Protein AF-A0A369W4U4-F1 (afdb_monomer_lite)

Sequence (166 aa):
MAMTLWDFALDVYRRPGVSQACLGLQDSAGVDVNVTLYILWRIAVRADQVGPADVEEADAAIAEWRARIVEPLRALRRGLKTGPSPAPNAETATLRGRIQAAEIDAEHIELDTLESLAPPASSGSLPQDEMKSEARKGLELVVRFYAGGALPDTVIGPIATLTEAL
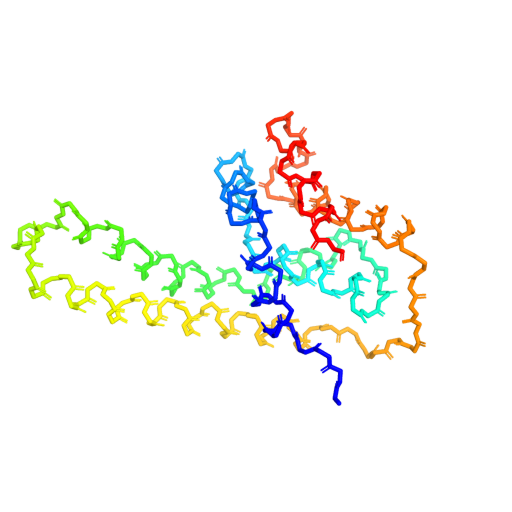
Structure (mmCIF, N/CA/C/O backbone):
data_AF-A0A369W4U4-F1
#
_entry.id   AF-A0A369W4U4-F1
#
loop_
_atom_site.group_PDB
_atom_site.id
_atom_site.type_symbol
_atom_site.label_atom_id
_atom_site.label_alt_id
_atom_site.label_comp_id
_atom_site.label_asym_id
_atom_site.label_entity_id
_atom_site.label_seq_id
_atom_site.pdbx_PDB_ins_code
_atom_site.Cartn_x
_atom_site.Cartn_y
_atom_site.Cartn_z
_atom_site.occupancy
_atom_site.B_iso_or_equiv
_atom_site.auth_seq_id
_atom_site.auth_comp_id
_atom_site.auth_asym_id
_atom_site.auth_atom_id
_atom_site.pdbx_PDB_model_num
ATOM 1 N N . MET A 1 1 ? -22.654 -10.036 -1.787 1.00 52.28 1 MET A N 1
ATOM 2 C CA . MET A 1 1 ? -21.302 -10.243 -1.229 1.00 52.28 1 MET A CA 1
ATOM 3 C C . MET A 1 1 ? -20.814 -8.901 -0.728 1.00 52.28 1 MET A C 1
ATOM 5 O O . MET A 1 1 ? -21.154 -7.904 -1.355 1.00 52.28 1 MET A O 1
ATOM 9 N N . ALA A 1 2 ? -20.127 -8.872 0.413 1.00 77.25 2 ALA A N 1
ATOM 10 C CA . ALA A 1 2 ? -19.458 -7.659 0.875 1.00 77.25 2 ALA A CA 1
ATOM 11 C C . ALA A 1 2 ? -18.351 -7.271 -0.124 1.00 77.25 2 ALA A C 1
ATOM 13 O O . ALA A 1 2 ? -17.835 -8.143 -0.820 1.00 77.25 2 ALA A O 1
ATOM 14 N N . MET A 1 3 ? -18.040 -5.980 -0.223 1.00 89.81 3 MET A N 1
ATOM 15 C CA . MET A 1 3 ? -16.991 -5.460 -1.104 1.00 89.81 3 MET A CA 1
ATOM 16 C C . MET A 1 3 ? -15.621 -5.958 -0.622 1.00 89.81 3 MET A C 1
ATOM 18 O O . MET A 1 3 ? -15.251 -5.689 0.524 1.00 89.81 3 MET A O 1
ATOM 22 N N . THR A 1 4 ? -14.896 -6.684 -1.477 1.00 95.06 4 THR A N 1
ATOM 23 C CA . THR A 1 4 ? -13.526 -7.144 -1.179 1.00 95.06 4 THR A CA 1
ATOM 24 C C . THR A 1 4 ? -12.573 -5.953 -1.079 1.00 95.06 4 THR A C 1
ATOM 26 O O . THR A 1 4 ? -12.884 -4.855 -1.560 1.00 95.06 4 THR A O 1
ATOM 29 N N . LEU A 1 5 ? -11.403 -6.149 -0.473 1.00 96.88 5 LEU A N 1
ATOM 30 C CA . LEU A 1 5 ? -10.362 -5.127 -0.445 1.00 96.88 5 LEU A CA 1
ATOM 31 C C . LEU A 1 5 ? -9.897 -4.785 -1.864 1.00 96.88 5 LEU A C 1
ATOM 33 O O . LEU A 1 5 ? -9.681 -3.614 -2.171 1.00 96.88 5 LEU A O 1
ATOM 37 N N . TRP A 1 6 ? -9.799 -5.779 -2.749 1.00 96.25 6 TRP A N 1
ATOM 38 C CA . TRP A 1 6 ? -9.449 -5.555 -4.150 1.00 96.25 6 TRP A CA 1
ATOM 39 C C . TRP A 1 6 ? -10.485 -4.692 -4.883 1.00 96.25 6 TRP A C 1
ATOM 41 O O . TRP A 1 6 ? -10.128 -3.705 -5.533 1.00 96.25 6 TRP A O 1
ATOM 51 N N . ASP A 1 7 ? -11.777 -5.006 -4.741 1.00 96.12 7 ASP A N 1
ATOM 52 C CA . ASP A 1 7 ? -12.852 -4.207 -5.340 1.00 96.12 7 ASP A CA 1
ATOM 53 C C . ASP A 1 7 ? -12.822 -2.765 -4.821 1.00 96.12 7 ASP A C 1
ATOM 55 O O . ASP A 1 7 ? -12.982 -1.814 -5.593 1.00 96.12 7 ASP A O 1
ATOM 59 N N . PHE A 1 8 ? -12.583 -2.597 -3.517 1.00 96.62 8 PHE A N 1
ATOM 60 C CA . PHE A 1 8 ? -12.434 -1.294 -2.877 1.00 96.62 8 PHE A CA 1
ATOM 61 C C . PHE A 1 8 ? -11.231 -0.520 -3.403 1.00 96.62 8 PHE A C 1
ATOM 63 O O . PHE A 1 8 ? -11.377 0.643 -3.781 1.00 96.62 8 PHE A O 1
ATOM 70 N N . ALA A 1 9 ? -10.066 -1.162 -3.492 1.00 96.06 9 ALA A N 1
ATOM 71 C CA . ALA A 1 9 ? -8.862 -0.567 -4.050 1.00 96.06 9 ALA A CA 1
ATOM 72 C C . ALA A 1 9 ? -9.120 -0.063 -5.476 1.00 96.06 9 ALA A C 1
ATOM 74 O O . ALA A 1 9 ? -8.826 1.092 -5.782 1.00 96.06 9 ALA A O 1
ATOM 75 N N . LEU A 1 10 ? -9.745 -0.879 -6.331 1.00 94.94 10 LEU A N 1
ATOM 76 C CA . LEU A 1 10 ? -10.084 -0.486 -7.700 1.00 94.94 10 LEU A CA 1
ATOM 77 C C . LEU A 1 10 ? -11.089 0.669 -7.772 1.00 94.94 10 LEU A C 1
ATOM 79 O O . LEU A 1 10 ? -10.974 1.509 -8.667 1.00 94.94 10 LEU A O 1
ATOM 83 N N . ASP A 1 11 ? -12.088 0.709 -6.891 1.00 95.94 11 ASP A N 1
ATOM 84 C CA . ASP A 1 11 ? -13.069 1.797 -6.852 1.00 95.94 11 ASP A CA 1
ATOM 85 C C . ASP A 1 11 ? -12.427 3.115 -6.407 1.00 95.94 11 ASP A C 1
ATOM 87 O O . ASP A 1 11 ? -12.497 4.120 -7.117 1.00 95.94 11 ASP A O 1
ATOM 91 N N . VAL A 1 12 ? -11.722 3.091 -5.275 1.00 94.75 12 VAL A N 1
ATOM 92 C CA . VAL A 1 12 ? -11.063 4.262 -4.687 1.00 94.75 12 VAL A CA 1
ATOM 93 C C . VAL A 1 12 ? -10.008 4.818 -5.635 1.00 94.75 12 VAL A C 1
ATOM 95 O O . VAL A 1 12 ? -9.989 6.019 -5.897 1.00 94.75 12 VAL A O 1
ATOM 98 N N . TYR A 1 13 ? -9.183 3.964 -6.245 1.00 91.75 13 TYR A N 1
ATOM 99 C CA . TYR A 1 13 ? -8.102 4.411 -7.129 1.00 91.75 13 TYR A CA 1
ATOM 100 C C . TYR A 1 13 ? -8.594 5.086 -8.421 1.00 91.75 13 TYR A C 1
ATOM 102 O O . TYR A 1 13 ? -7.855 5.856 -9.039 1.00 91.75 13 TYR A O 1
ATOM 110 N N . ARG A 1 14 ? -9.846 4.837 -8.834 1.00 94.12 14 ARG A N 1
ATOM 111 C CA . ARG A 1 14 ? -10.482 5.520 -9.975 1.00 94.12 14 ARG A CA 1
ATOM 112 C C . ARG A 1 14 ? -11.000 6.915 -9.627 1.00 94.12 14 ARG A C 1
ATOM 114 O O . ARG A 1 14 ? -11.311 7.678 -10.545 1.00 94.12 14 ARG A O 1
ATOM 121 N N . ARG A 1 15 ? -11.116 7.262 -8.342 1.00 96.00 15 ARG A N 1
ATOM 122 C CA . ARG A 1 15 ? -11.650 8.560 -7.916 1.00 96.00 15 ARG A CA 1
ATOM 123 C C . ARG A 1 15 ? -10.645 9.685 -8.228 1.00 96.00 15 ARG A C 1
ATOM 125 O O . ARG A 1 15 ? -9.429 9.480 -8.139 1.00 96.00 15 ARG A O 1
ATOM 132 N N . PRO A 1 16 ? -11.117 10.886 -8.615 1.00 95.94 16 PRO A N 1
ATOM 133 C CA . PRO A 1 16 ? -10.238 11.999 -8.969 1.00 95.94 16 PRO A CA 1
ATOM 134 C C . PRO A 1 16 ? -9.237 12.336 -7.857 1.00 95.94 16 PRO A C 1
ATOM 136 O O . PRO A 1 16 ? -9.606 12.459 -6.695 1.00 95.94 16 PRO A O 1
ATOM 139 N N . GLY A 1 17 ? -7.963 12.498 -8.218 1.00 95.94 17 GLY A N 1
ATOM 140 C CA . GLY A 1 17 ? -6.902 12.905 -7.289 1.00 95.94 17 GLY A CA 1
ATOM 141 C C . GLY A 1 17 ? -6.316 11.788 -6.417 1.00 95.94 17 GLY A C 1
ATOM 142 O O . GLY A 1 17 ? -5.194 11.949 -5.947 1.00 95.94 17 GLY A O 1
ATOM 143 N N . VAL A 1 18 ? -6.981 10.635 -6.268 1.00 96.38 18 VAL A N 1
ATOM 144 C CA . VAL A 1 18 ? -6.514 9.543 -5.390 1.00 96.38 18 VAL A CA 1
ATOM 145 C C . VAL A 1 18 ? -5.141 9.018 -5.795 1.00 96.38 18 VAL A C 1
ATOM 147 O O . VAL A 1 18 ? -4.241 8.970 -4.963 1.00 96.38 18 VAL A O 1
ATOM 150 N N . SER A 1 19 ? -4.933 8.699 -7.076 1.00 94.06 19 SER A N 1
ATOM 151 C CA . SER A 1 19 ? -3.629 8.205 -7.545 1.00 94.06 19 SER A CA 1
ATOM 152 C C . SER A 1 19 ? -2.492 9.195 -7.248 1.00 94.06 19 SER A C 1
ATOM 154 O O . SER A 1 19 ? -1.418 8.791 -6.804 1.00 94.06 19 SER A O 1
ATOM 156 N N . GLN A 1 20 ? -2.736 10.501 -7.419 1.00 95.88 20 GLN A N 1
ATOM 157 C CA . GLN A 1 20 ? -1.755 11.542 -7.094 1.00 95.88 20 GLN A CA 1
ATOM 158 C C . GLN A 1 20 ? -1.530 11.672 -5.585 1.00 95.88 20 GLN A C 1
ATOM 160 O O . GLN A 1 20 ? -0.395 11.863 -5.161 1.00 95.88 20 GLN A O 1
ATOM 165 N N . ALA A 1 21 ? -2.581 11.540 -4.776 1.00 97.25 21 ALA A N 1
ATOM 166 C CA . ALA A 1 21 ? -2.476 11.571 -3.324 1.00 97.25 21 ALA A CA 1
ATOM 167 C C . ALA A 1 21 ? -1.676 10.374 -2.785 1.00 97.25 21 ALA A C 1
ATOM 169 O O . ALA A 1 21 ? -0.758 10.574 -1.995 1.00 97.25 21 ALA A O 1
ATOM 170 N N . CYS A 1 22 ? -1.942 9.154 -3.264 1.00 96.25 22 CYS A N 1
ATOM 171 C CA . CYS A 1 22 ? -1.160 7.965 -2.910 1.00 96.25 22 CYS A CA 1
ATOM 172 C C . CYS A 1 22 ? 0.328 8.145 -3.244 1.00 96.25 22 CYS A C 1
ATOM 174 O O . CYS A 1 22 ? 1.178 7.889 -2.396 1.00 96.25 22 CYS A O 1
ATOM 176 N N . LEU A 1 23 ? 0.643 8.642 -4.448 1.00 93.62 23 LEU A N 1
ATOM 177 C CA . LEU A 1 23 ? 2.024 8.952 -4.833 1.00 93.62 23 LEU A CA 1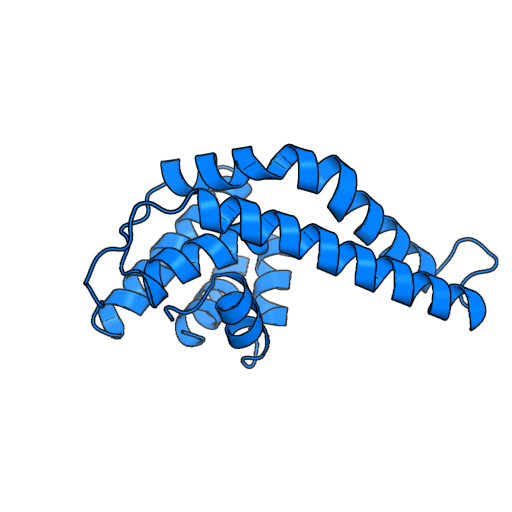
ATOM 178 C C . LEU A 1 23 ? 2.636 10.036 -3.939 1.00 93.62 23 LEU A C 1
ATOM 180 O O . LEU A 1 23 ? 3.763 9.886 -3.488 1.00 93.62 23 LEU A O 1
ATOM 184 N N . GLY A 1 24 ? 1.888 11.097 -3.628 1.00 94.88 24 GLY A N 1
ATOM 185 C CA . GLY A 1 24 ? 2.355 12.171 -2.753 1.00 94.88 24 GLY A CA 1
ATOM 186 C C . GLY A 1 24 ? 2.683 11.694 -1.337 1.00 94.88 24 GLY A C 1
ATOM 187 O O . GLY A 1 24 ? 3.688 12.126 -0.769 1.00 94.88 24 GLY A O 1
ATOM 188 N N . LEU A 1 25 ? 1.881 10.779 -0.780 1.00 96.38 25 LEU A N 1
ATOM 189 C CA . LEU A 1 25 ? 2.185 10.132 0.498 1.00 96.38 25 LEU A CA 1
ATOM 190 C C . LEU A 1 25 ? 3.414 9.226 0.397 1.00 96.38 25 LEU A C 1
ATOM 192 O O . LEU A 1 25 ? 4.270 9.267 1.280 1.00 96.38 25 LEU A O 1
ATOM 196 N N . GLN A 1 26 ? 3.519 8.436 -0.673 1.00 93.19 26 GLN A N 1
ATOM 197 C CA . GLN A 1 26 ? 4.659 7.548 -0.890 1.00 93.19 26 GLN A CA 1
ATOM 198 C C . GLN A 1 26 ? 5.964 8.348 -1.004 1.00 93.19 26 GLN A C 1
ATOM 200 O O . GLN A 1 26 ? 6.945 8.023 -0.344 1.00 93.19 26 GLN A O 1
ATOM 205 N N . ASP A 1 27 ? 5.966 9.431 -1.778 1.00 92.94 27 ASP A N 1
ATOM 206 C CA . ASP A 1 27 ? 7.149 10.264 -1.996 1.00 92.94 27 ASP A CA 1
ATOM 207 C C . ASP A 1 27 ? 7.527 11.078 -0.744 1.00 92.94 27 ASP A C 1
ATOM 209 O O . ASP A 1 27 ? 8.710 11.277 -0.470 1.00 92.94 27 ASP A O 1
ATOM 213 N N . SER A 1 28 ? 6.539 11.548 0.028 1.00 93.44 28 SER A N 1
ATOM 214 C CA . SER A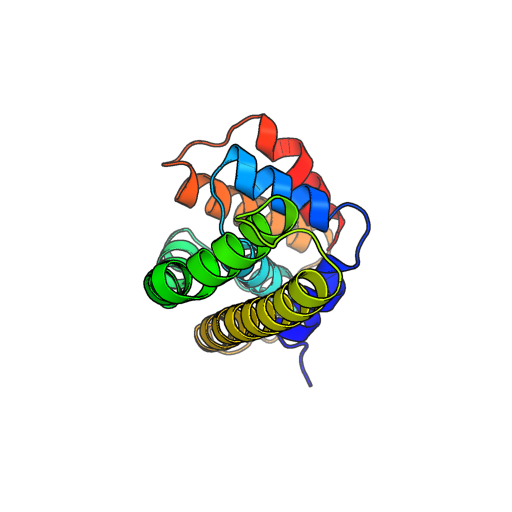 1 28 ? 6.783 12.400 1.204 1.00 93.44 28 SER A CA 1
ATOM 215 C C . SER A 1 28 ? 7.123 11.628 2.475 1.00 93.44 28 SER A C 1
ATOM 217 O O . SER A 1 28 ? 7.851 12.141 3.322 1.00 93.44 28 SER A O 1
ATOM 219 N N . ALA A 1 29 ? 6.540 10.443 2.650 1.00 94.88 29 ALA A N 1
ATOM 220 C CA . ALA A 1 29 ? 6.575 9.703 3.909 1.00 94.88 29 ALA A CA 1
ATOM 221 C C . ALA A 1 29 ? 6.940 8.222 3.741 1.00 94.88 29 ALA A C 1
ATOM 223 O O . ALA A 1 29 ? 6.981 7.503 4.732 1.00 94.88 29 ALA A O 1
ATOM 224 N N . GLY A 1 30 ? 7.203 7.755 2.517 1.00 93.12 30 GLY A N 1
ATOM 225 C CA . GLY A 1 30 ? 7.564 6.362 2.259 1.00 93.12 30 GLY A CA 1
ATOM 226 C C . GLY A 1 30 ? 6.420 5.374 2.471 1.00 93.12 30 GLY A C 1
ATOM 227 O O . GLY A 1 30 ? 6.693 4.189 2.635 1.00 93.12 30 GLY A O 1
ATOM 228 N N . VAL A 1 31 ? 5.161 5.838 2.499 1.00 96.06 31 VAL A N 1
ATOM 229 C CA . VAL A 1 31 ? 4.035 4.949 2.810 1.00 96.06 31 VAL A CA 1
ATOM 230 C C . VAL A 1 31 ? 3.863 3.856 1.768 1.00 96.06 31 VAL A C 1
ATOM 232 O O . VAL A 1 31 ? 4.054 4.063 0.565 1.00 96.06 31 VAL A O 1
ATOM 235 N N . ASP A 1 32 ? 3.398 2.713 2.246 1.00 96.75 32 ASP A N 1
ATOM 236 C CA . ASP A 1 32 ? 2.890 1.656 1.399 1.00 96.75 32 ASP A CA 1
ATOM 237 C C . ASP A 1 32 ? 1.430 1.903 1.013 1.00 96.75 32 ASP A C 1
ATOM 239 O O . ASP A 1 32 ? 0.564 2.146 1.862 1.00 96.75 32 ASP A O 1
ATOM 243 N N . VAL A 1 33 ? 1.147 1.847 -0.288 1.00 95.75 33 VAL A N 1
ATOM 244 C CA . VAL A 1 33 ? -0.197 2.117 -0.807 1.00 95.75 33 VAL A CA 1
ATOM 245 C C . VAL A 1 33 ? -1.168 0.981 -0.475 1.00 95.75 33 VAL A C 1
ATOM 247 O O . VAL A 1 33 ? -2.320 1.270 -0.164 1.00 95.75 33 VAL A O 1
ATOM 250 N N . ASN A 1 34 ? -0.731 -0.278 -0.468 1.00 97.50 34 ASN A N 1
ATOM 251 C CA . ASN A 1 34 ? -1.594 -1.419 -0.166 1.00 97.50 34 ASN A CA 1
ATOM 252 C C . ASN A 1 34 ? -1.966 -1.455 1.321 1.00 97.50 34 ASN A C 1
ATOM 254 O O . ASN A 1 34 ? -3.143 -1.624 1.641 1.00 97.50 34 ASN A O 1
ATOM 258 N N . VAL A 1 35 ? -1.023 -1.157 2.224 1.00 98.31 35 VAL A N 1
ATOM 259 C CA . VAL A 1 35 ? -1.333 -0.946 3.653 1.00 98.31 35 VAL A CA 1
ATOM 260 C C . VAL A 1 35 ? -2.286 0.235 3.832 1.00 98.31 35 VAL A C 1
ATOM 262 O O . VAL A 1 35 ? -3.275 0.129 4.554 1.00 98.31 35 VAL A O 1
ATOM 265 N N . THR A 1 36 ? -2.055 1.348 3.131 1.00 98.06 36 THR A N 1
ATOM 266 C CA . THR A 1 36 ? -2.948 2.519 3.184 1.00 98.06 36 THR A CA 1
ATOM 267 C C . THR A 1 36 ? -4.381 2.156 2.776 1.00 98.06 36 THR A C 1
ATOM 269 O O . THR A 1 36 ? -5.334 2.496 3.478 1.00 98.06 36 THR A O 1
ATOM 272 N N . LEU A 1 37 ? -4.545 1.443 1.658 1.00 97.88 37 LEU A N 1
ATOM 273 C CA . LEU A 1 37 ? -5.852 1.022 1.152 1.00 97.88 37 LEU A CA 1
ATOM 274 C C . LEU A 1 37 ? -6.532 0.011 2.078 1.00 97.88 37 LEU A C 1
ATOM 276 O O . LEU A 1 37 ? -7.736 0.121 2.297 1.00 97.88 37 LEU A O 1
ATOM 280 N N . TYR A 1 38 ? -5.777 -0.919 2.665 1.00 98.31 38 TYR A N 1
ATOM 281 C CA . TYR A 1 38 ? -6.288 -1.865 3.657 1.00 98.31 38 TYR A CA 1
ATOM 282 C C . TYR A 1 38 ? -6.882 -1.163 4.881 1.00 98.31 38 TYR A C 1
ATOM 284 O O . TYR A 1 38 ? -8.008 -1.463 5.285 1.00 98.31 38 TYR A O 1
ATOM 292 N N . ILE A 1 39 ? -6.169 -0.178 5.433 1.00 98.19 39 ILE A N 1
ATOM 293 C CA . ILE A 1 39 ? -6.641 0.593 6.588 1.00 98.19 39 ILE A CA 1
ATOM 294 C C . ILE A 1 39 ? -7.910 1.380 6.243 1.00 98.19 39 ILE A C 1
ATOM 296 O O . ILE A 1 39 ? -8.880 1.352 7.002 1.00 98.19 39 ILE A O 1
ATOM 300 N N . LEU A 1 40 ? -7.948 2.021 5.071 1.00 97.62 40 LEU A N 1
ATOM 301 C CA . LEU A 1 40 ? -9.146 2.725 4.612 1.00 97.62 40 LEU A CA 1
ATOM 302 C C . LEU A 1 40 ? -10.335 1.783 4.403 1.00 97.62 40 LEU A C 1
ATOM 304 O O . LEU A 1 40 ? -11.451 2.125 4.786 1.00 97.62 40 LEU A O 1
ATOM 308 N N . TRP A 1 41 ? -10.112 0.599 3.835 1.00 97.19 41 TRP A N 1
ATOM 309 C CA . TRP A 1 41 ? -11.160 -0.399 3.626 1.00 97.19 41 TRP A CA 1
ATOM 310 C C . TRP A 1 41 ? -11.737 -0.907 4.947 1.00 97.19 41 TRP A C 1
ATOM 312 O O . TRP A 1 41 ? -12.959 -0.971 5.097 1.00 97.19 41 TRP A O 1
ATOM 322 N N . ARG A 1 42 ? -10.886 -1.208 5.936 1.00 96.56 42 ARG A N 1
ATOM 323 C CA . ARG A 1 42 ? -11.336 -1.620 7.274 1.00 96.56 42 ARG A CA 1
ATOM 324 C C . ARG A 1 42 ? -12.262 -0.586 7.907 1.00 96.56 42 ARG A C 1
ATOM 326 O O . ARG A 1 42 ? -13.315 -0.940 8.432 1.00 96.56 42 ARG A O 1
ATOM 333 N N . ILE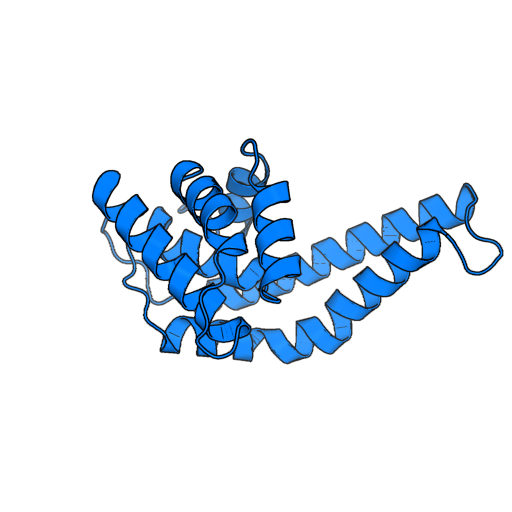 A 1 43 ? -11.925 0.691 7.783 1.00 96.06 43 ILE A N 1
ATOM 334 C CA . ILE A 1 43 ? -12.736 1.778 8.339 1.00 96.06 43 ILE A CA 1
ATOM 335 C C . ILE A 1 43 ? -14.021 1.978 7.520 1.00 96.06 43 ILE A C 1
ATOM 337 O O . ILE A 1 43 ? -15.122 1.934 8.066 1.00 96.06 43 ILE A O 1
ATOM 341 N N . ALA A 1 44 ? -13.899 2.172 6.206 1.00 95.06 44 ALA A N 1
ATOM 342 C CA . ALA A 1 44 ? -15.008 2.597 5.352 1.00 95.06 44 ALA A CA 1
ATOM 343 C C . ALA A 1 44 ? -16.007 1.476 5.035 1.00 95.06 44 ALA A C 1
ATOM 345 O O . ALA A 1 44 ? -17.206 1.732 4.936 1.00 95.06 44 ALA A O 1
ATOM 346 N N . VAL A 1 45 ? -15.529 0.239 4.869 1.00 93.75 45 VAL A N 1
ATOM 347 C CA . VAL A 1 45 ? -16.364 -0.904 4.467 1.00 93.75 45 VAL A CA 1
ATOM 348 C C . VAL A 1 45 ? -16.779 -1.755 5.662 1.00 93.75 45 VAL A C 1
ATOM 350 O O . VAL A 1 45 ? -17.875 -2.315 5.648 1.00 93.75 45 VAL A O 1
ATOM 353 N N . ARG A 1 46 ? -15.937 -1.860 6.700 1.00 93.06 46 ARG A N 1
ATOM 354 C CA . ARG A 1 46 ? -16.183 -2.763 7.841 1.00 93.06 46 ARG A CA 1
ATOM 355 C C . ARG A 1 46 ? -16.521 -2.063 9.152 1.00 93.06 46 ARG A C 1
ATOM 357 O O . ARG A 1 46 ? -16.871 -2.753 10.108 1.00 93.06 46 ARG A O 1
ATOM 364 N N . ALA A 1 47 ? -16.428 -0.730 9.196 1.00 94.12 47 ALA A N 1
ATOM 365 C CA . ALA A 1 47 ? -16.593 0.059 10.416 1.00 94.12 47 ALA A CA 1
ATOM 366 C C . ALA A 1 47 ? -15.648 -0.380 11.555 1.00 94.12 47 ALA A C 1
ATOM 368 O O . ALA A 1 47 ? -15.979 -0.238 12.734 1.00 94.12 47 ALA A O 1
ATOM 369 N N . ASP A 1 48 ? -14.477 -0.924 11.209 1.00 93.94 48 ASP A N 1
ATOM 370 C CA . ASP A 1 48 ? -13.492 -1.360 12.192 1.00 93.94 48 ASP A CA 1
ATOM 371 C C . ASP A 1 48 ? -12.837 -0.149 12.867 1.00 93.94 48 ASP A C 1
ATOM 373 O O . ASP A 1 48 ? -12.539 0.866 12.235 1.00 93.94 48 ASP A O 1
ATOM 377 N N . GLN A 1 49 ? -12.543 -0.293 14.157 1.00 92.88 49 GLN A N 1
ATOM 378 C CA . GLN A 1 49 ? -11.630 0.603 14.858 1.00 92.88 49 GLN A CA 1
ATOM 379 C C . GLN A 1 49 ? -10.197 0.159 14.562 1.00 92.88 49 GLN A C 1
ATOM 381 O O . GLN A 1 49 ? -9.866 -1.012 14.748 1.00 92.88 49 GLN A O 1
ATOM 386 N N . VAL A 1 50 ? -9.364 1.090 14.104 1.00 95.75 50 VAL A N 1
ATOM 387 C CA . VAL A 1 50 ? -7.974 0.828 13.716 1.00 95.75 50 VAL A CA 1
ATOM 388 C C . VAL A 1 50 ? -7.035 1.604 14.632 1.00 95.75 50 VAL A C 1
ATOM 390 O O . VAL A 1 50 ? -7.183 2.814 14.810 1.00 95.75 50 VAL A O 1
ATOM 393 N N . GLY A 1 51 ? -6.048 0.914 15.197 1.00 97.38 51 GLY A N 1
ATOM 394 C CA . GLY A 1 51 ? -4.979 1.487 16.005 1.00 97.38 51 GLY A CA 1
ATOM 395 C C . GLY A 1 51 ? -3.583 1.288 15.399 1.00 97.38 51 GLY A C 1
ATOM 396 O O . GLY A 1 51 ? -3.430 0.685 14.339 1.00 97.38 51 GLY A O 1
ATOM 397 N N . PRO A 1 52 ? -2.525 1.778 16.078 1.00 98.00 52 PRO A N 1
ATOM 398 C CA . PRO A 1 52 ? -1.144 1.646 15.604 1.00 98.00 52 PRO A CA 1
ATOM 399 C C . PRO A 1 52 ? -0.699 0.195 15.363 1.00 98.00 52 PRO A C 1
ATOM 401 O O . PRO A 1 52 ? 0.017 -0.067 14.402 1.00 98.00 52 PRO A O 1
ATOM 404 N N . ALA A 1 53 ? -1.146 -0.740 16.209 1.00 97.69 53 ALA A N 1
ATOM 405 C CA . ALA A 1 53 ? -0.786 -2.155 16.103 1.00 97.69 53 ALA A CA 1
ATOM 406 C C . ALA A 1 53 ? -1.332 -2.807 14.822 1.00 97.69 53 ALA A C 1
ATOM 408 O O . ALA A 1 53 ? -0.659 -3.650 14.243 1.00 97.69 53 ALA A O 1
ATOM 409 N N . ASP A 1 54 ? -2.505 -2.378 14.344 1.00 98.06 54 ASP A N 1
ATOM 410 C CA . ASP A 1 54 ? -3.079 -2.875 13.090 1.00 98.06 54 ASP A CA 1
ATOM 411 C C . ASP A 1 54 ? -2.230 -2.473 11.871 1.00 98.06 54 ASP A C 1
ATOM 413 O O . ASP A 1 54 ? -2.136 -3.224 10.903 1.00 98.06 54 ASP A O 1
ATOM 417 N N . VAL A 1 55 ? -1.604 -1.288 11.909 1.00 98.44 55 VAL A N 1
ATOM 418 C CA . VAL A 1 55 ? -0.696 -0.820 10.846 1.00 98.44 55 VAL A CA 1
ATOM 419 C C . VAL A 1 55 ? 0.613 -1.609 10.874 1.00 98.44 55 VAL A C 1
ATOM 421 O O . VAL A 1 55 ? 1.099 -2.018 9.823 1.00 98.44 55 VAL A O 1
ATOM 424 N N . GLU A 1 56 ? 1.166 -1.841 12.066 1.00 98.38 56 GLU A N 1
ATOM 425 C CA . GLU A 1 56 ? 2.388 -2.632 12.248 1.00 98.38 56 GLU A CA 1
ATOM 426 C C . GLU A 1 56 ? 2.194 -4.084 11.789 1.00 98.38 56 GLU A C 1
ATOM 428 O O . GLU A 1 56 ? 3.031 -4.613 11.060 1.00 98.38 56 GLU A O 1
ATOM 433 N N . GLU A 1 57 ? 1.072 -4.710 12.154 1.00 98.50 57 GLU A N 1
ATOM 434 C CA . GLU A 1 57 ? 0.719 -6.063 11.713 1.00 98.50 57 GLU A CA 1
ATOM 435 C C . GLU A 1 57 ? 0.556 -6.138 10.188 1.00 98.50 57 GLU A C 1
ATOM 437 O O . GLU A 1 57 ? 1.105 -7.040 9.551 1.00 98.50 57 GLU A O 1
ATOM 442 N N . ALA A 1 58 ? -0.148 -5.168 9.596 1.00 98.56 58 ALA A N 1
ATOM 443 C CA . ALA A 1 58 ? -0.337 -5.087 8.152 1.00 98.56 58 ALA A CA 1
ATOM 444 C C . ALA A 1 58 ? 0.996 -4.962 7.402 1.00 98.56 58 ALA A C 1
ATOM 446 O O . ALA A 1 58 ? 1.235 -5.702 6.448 1.00 98.56 58 ALA A O 1
ATOM 447 N N . ASP A 1 59 ? 1.878 -4.055 7.834 1.00 98.56 59 ASP A N 1
ATOM 448 C CA . ASP A 1 59 ? 3.194 -3.899 7.213 1.00 98.56 59 ASP A CA 1
ATOM 449 C C . ASP A 1 59 ? 4.037 -5.167 7.370 1.00 98.56 59 ASP A C 1
ATOM 451 O O . ASP A 1 59 ? 4.569 -5.671 6.381 1.00 98.56 59 ASP A O 1
ATOM 455 N N . ALA A 1 60 ? 4.105 -5.732 8.579 1.00 98.50 60 ALA A N 1
ATOM 456 C CA . ALA A 1 60 ? 4.891 -6.930 8.856 1.00 98.50 60 ALA A CA 1
ATOM 457 C C . ALA A 1 60 ? 4.467 -8.129 7.994 1.00 98.50 60 ALA A C 1
ATOM 459 O O . ALA A 1 60 ? 5.321 -8.916 7.577 1.00 98.50 60 ALA A O 1
ATOM 460 N N . ALA A 1 61 ? 3.172 -8.257 7.693 1.00 98.62 61 ALA A N 1
ATOM 461 C CA . ALA A 1 61 ? 2.643 -9.350 6.886 1.00 98.62 61 ALA A CA 1
ATOM 462 C C . ALA A 1 61 ? 3.110 -9.321 5.423 1.00 98.62 61 ALA A C 1
ATOM 464 O O . ALA A 1 61 ? 3.243 -10.381 4.810 1.00 98.62 61 ALA A O 1
ATOM 465 N N . ILE A 1 62 ? 3.372 -8.134 4.863 1.00 98.44 62 ILE A N 1
ATOM 466 C CA . ILE A 1 62 ? 3.722 -7.988 3.442 1.00 98.44 62 ILE A CA 1
ATOM 467 C C . ILE A 1 62 ? 5.128 -7.434 3.196 1.00 98.44 62 ILE A C 1
ATOM 469 O O . ILE A 1 62 ? 5.609 -7.504 2.068 1.00 98.44 62 ILE A O 1
ATOM 473 N N . ALA A 1 63 ? 5.827 -6.925 4.214 1.00 98.06 63 ALA A N 1
ATOM 474 C CA . ALA A 1 63 ? 7.098 -6.214 4.049 1.00 98.06 63 ALA A CA 1
ATOM 475 C C . ALA A 1 63 ? 8.159 -7.024 3.285 1.00 98.06 63 ALA A C 1
ATOM 477 O O . ALA A 1 63 ? 8.849 -6.481 2.418 1.00 98.06 63 ALA A O 1
ATOM 478 N N . GLU A 1 64 ? 8.286 -8.325 3.566 1.00 98.19 64 GLU A N 1
ATOM 479 C CA . GLU A 1 64 ? 9.241 -9.178 2.850 1.00 98.19 64 GLU A CA 1
ATOM 480 C C . GLU A 1 64 ? 8.833 -9.400 1.386 1.00 98.19 64 GLU A C 1
ATOM 482 O O . GLU A 1 64 ? 9.685 -9.338 0.493 1.00 98.19 64 GLU A O 1
ATOM 487 N N . TRP A 1 65 ? 7.543 -9.623 1.123 1.00 98.38 65 TRP A N 1
ATOM 488 C CA . TRP A 1 65 ? 7.022 -9.783 -0.235 1.00 98.38 65 TRP A CA 1
ATOM 489 C C . TRP A 1 65 ? 7.208 -8.500 -1.049 1.00 98.38 65 TRP A C 1
ATOM 491 O O . TRP A 1 65 ? 7.769 -8.541 -2.149 1.00 98.38 65 TRP A O 1
ATOM 501 N N . ARG A 1 66 ? 6.853 -7.353 -0.467 1.00 97.81 66 ARG A N 1
ATOM 502 C CA . ARG A 1 66 ? 7.065 -6.031 -1.048 1.00 97.81 66 ARG A CA 1
ATOM 503 C C . ARG A 1 66 ? 8.512 -5.826 -1.474 1.00 97.81 66 ARG A C 1
ATOM 505 O O . ARG A 1 66 ? 8.777 -5.517 -2.636 1.00 97.81 66 ARG A O 1
ATOM 512 N N . ALA A 1 67 ? 9.447 -6.046 -0.550 1.00 97.69 67 ALA A N 1
ATOM 513 C CA . ALA A 1 67 ? 10.869 -5.796 -0.767 1.00 97.69 67 ALA A CA 1
ATOM 514 C C . ALA A 1 67 ? 11.499 -6.751 -1.793 1.00 97.69 67 ALA A C 1
ATOM 516 O O . ALA A 1 67 ? 12.400 -6.368 -2.542 1.00 97.69 67 ALA A O 1
ATOM 517 N N . ARG A 1 68 ? 11.058 -8.015 -1.839 1.00 98.25 68 ARG A N 1
ATOM 518 C CA . ARG A 1 68 ? 11.672 -9.039 -2.701 1.00 98.25 68 ARG A CA 1
ATOM 519 C C . ARG A 1 68 ? 10.986 -9.218 -4.050 1.00 98.25 68 ARG A C 1
ATOM 521 O O . ARG A 1 68 ? 11.631 -9.726 -4.966 1.00 98.25 68 ARG A O 1
ATOM 528 N N . ILE A 1 69 ? 9.717 -8.837 -4.180 1.00 98.38 69 ILE A N 1
ATOM 529 C CA . ILE A 1 69 ? 8.906 -9.095 -5.375 1.00 98.38 69 ILE A CA 1
ATOM 530 C C . ILE A 1 69 ? 8.414 -7.787 -5.993 1.00 98.38 69 ILE A C 1
ATOM 532 O O . ILE A 1 69 ? 8.800 -7.464 -7.119 1.00 98.38 69 ILE A O 1
ATOM 536 N N . VAL A 1 70 ? 7.616 -7.005 -5.263 1.00 97.06 70 VAL A N 1
ATOM 537 C CA . VAL A 1 70 ? 6.964 -5.802 -5.808 1.00 97.06 70 VAL A CA 1
ATOM 538 C C . VAL A 1 70 ? 7.988 -4.725 -6.171 1.00 97.06 70 VAL A C 1
ATOM 540 O O . VAL A 1 70 ? 7.989 -4.212 -7.293 1.00 97.06 70 VAL A O 1
ATOM 543 N N . GLU A 1 71 ? 8.903 -4.395 -5.259 1.00 95.75 71 GLU A N 1
ATOM 544 C CA . GLU A 1 71 ? 9.921 -3.365 -5.482 1.00 95.75 71 GLU A CA 1
ATOM 545 C C . GLU A 1 71 ? 10.866 -3.700 -6.651 1.00 95.75 71 GLU A C 1
ATOM 547 O O . GLU A 1 71 ? 11.054 -2.832 -7.514 1.00 95.75 71 GLU A O 1
ATOM 552 N N . PRO A 1 72 ? 11.405 -4.930 -6.783 1.00 98.00 72 PRO A N 1
ATOM 553 C CA . PRO A 1 72 ? 12.180 -5.318 -7.959 1.00 98.00 72 PRO A CA 1
ATOM 554 C C . PRO A 1 72 ? 11.398 -5.241 -9.274 1.00 98.00 72 PRO A C 1
ATOM 556 O O . PRO A 1 72 ? 11.926 -4.718 -10.260 1.00 98.00 72 PRO A O 1
ATOM 559 N N . LEU A 1 73 ? 10.138 -5.694 -9.313 1.00 98.00 73 LEU A N 1
ATOM 560 C CA . LEU A 1 73 ? 9.291 -5.580 -10.510 1.00 98.00 73 LEU A CA 1
ATOM 561 C C . LEU A 1 73 ? 9.087 -4.113 -10.903 1.00 98.00 73 LEU A C 1
ATOM 563 O O . LEU A 1 73 ? 9.283 -3.731 -12.064 1.00 98.00 73 LEU A O 1
ATOM 567 N N . ARG A 1 74 ? 8.794 -3.263 -9.918 1.00 95.75 74 ARG A N 1
ATOM 568 C CA . ARG A 1 74 ? 8.636 -1.820 -10.103 1.00 95.75 74 ARG A CA 1
ATOM 569 C C . ARG A 1 74 ? 9.922 -1.161 -10.592 1.00 95.75 74 ARG A C 1
ATOM 571 O O . ARG A 1 74 ? 9.869 -0.311 -11.487 1.00 95.75 74 ARG A O 1
ATOM 578 N N . ALA A 1 75 ? 11.073 -1.553 -10.050 1.00 95.94 75 ALA A N 1
ATOM 579 C CA . ALA A 1 75 ? 12.381 -1.059 -10.469 1.00 95.94 75 ALA A CA 1
ATOM 580 C C . ALA A 1 75 ? 12.678 -1.429 -11.930 1.00 95.94 75 ALA A C 1
ATOM 582 O O . ALA A 1 75 ? 13.032 -0.550 -12.719 1.00 95.94 75 ALA A O 1
ATOM 583 N N . LEU A 1 76 ? 12.442 -2.685 -12.326 1.00 97.12 76 LEU A N 1
ATOM 584 C CA . LEU A 1 76 ? 12.586 -3.135 -13.714 1.00 97.12 76 LEU A CA 1
ATOM 585 C C . LEU A 1 76 ? 11.653 -2.360 -14.657 1.00 97.12 76 LEU A C 1
ATOM 587 O O . LEU A 1 76 ? 12.092 -1.837 -15.685 1.00 97.12 76 LEU A O 1
ATOM 591 N N . ARG A 1 77 ? 10.374 -2.209 -14.289 1.00 97.31 77 ARG A N 1
ATOM 592 C CA . ARG A 1 77 ? 9.389 -1.453 -15.080 1.00 97.31 77 ARG A CA 1
ATOM 593 C C . ARG A 1 77 ? 9.775 0.017 -15.247 1.00 97.31 77 ARG A C 1
ATOM 595 O O . ARG A 1 77 ? 9.543 0.593 -16.318 1.00 97.31 77 ARG A O 1
ATOM 602 N N . ARG A 1 78 ? 10.288 0.653 -14.186 1.00 95.44 78 ARG A N 1
ATOM 603 C CA . ARG A 1 78 ? 10.753 2.050 -14.205 1.00 95.44 78 ARG A CA 1
ATOM 604 C C . ARG A 1 78 ? 12.011 2.189 -15.057 1.00 95.44 78 ARG A C 1
ATOM 606 O O . ARG A 1 78 ? 12.034 3.078 -15.903 1.00 95.44 78 ARG A O 1
ATOM 613 N N . GLY A 1 79 ? 12.982 1.288 -14.896 1.00 96.38 79 GLY A N 1
ATOM 614 C CA . GLY A 1 79 ? 14.221 1.261 -15.674 1.00 96.38 79 GLY A CA 1
ATOM 615 C C . GLY A 1 79 ? 13.950 1.256 -17.174 1.00 96.38 79 GLY A C 1
ATOM 616 O O . GLY A 1 79 ? 14.378 2.175 -17.869 1.00 96.38 79 GLY A O 1
ATOM 617 N N . LEU A 1 80 ? 13.105 0.331 -17.650 1.00 97.00 80 LEU A N 1
ATOM 618 C CA . LEU A 1 80 ? 12.777 0.168 -19.077 1.00 97.00 80 LEU A CA 1
ATOM 619 C C . LEU A 1 80 ? 12.173 1.409 -19.764 1.00 97.00 80 LEU A C 1
ATOM 621 O O . LEU A 1 80 ? 12.050 1.416 -20.989 1.00 97.00 80 LEU A O 1
ATOM 625 N N . LYS A 1 81 ? 11.781 2.457 -19.021 1.00 94.31 81 LYS A N 1
ATOM 626 C CA . LYS A 1 81 ? 11.381 3.743 -19.620 1.00 94.31 81 LYS A CA 1
ATOM 627 C C . LYS A 1 81 ? 12.560 4.502 -20.234 1.00 94.31 81 LYS A C 1
ATOM 629 O O . LYS A 1 81 ? 12.347 5.254 -21.179 1.00 94.31 81 LYS A O 1
ATOM 634 N N . THR A 1 82 ? 13.761 4.351 -19.684 1.00 95.25 82 THR A N 1
ATOM 635 C CA . THR A 1 82 ? 14.945 5.142 -20.060 1.00 95.25 82 THR A CA 1
ATOM 636 C C . THR A 1 82 ? 16.169 4.289 -20.383 1.00 95.25 82 THR A C 1
ATOM 638 O O . THR A 1 82 ? 17.124 4.809 -20.953 1.00 95.25 82 THR A O 1
ATOM 641 N N . GLY A 1 83 ? 16.158 2.996 -20.055 1.00 92.94 83 GLY A N 1
ATOM 642 C CA . GLY A 1 83 ? 17.253 2.078 -20.346 1.00 92.94 83 GLY A CA 1
ATOM 643 C C . GLY A 1 83 ? 17.145 0.758 -19.570 1.00 92.94 83 GLY A C 1
ATOM 644 O O . GLY A 1 83 ? 16.098 0.443 -19.013 1.00 92.94 83 GLY A O 1
ATOM 645 N N . PRO A 1 84 ? 18.214 -0.044 -19.505 1.00 93.94 84 PRO A N 1
ATOM 646 C CA . PRO A 1 84 ? 19.428 0.062 -20.314 1.00 93.94 84 PRO A CA 1
ATOM 647 C C . PRO A 1 84 ? 19.156 -0.244 -21.798 1.00 93.94 84 PRO A C 1
ATOM 649 O O . PRO A 1 84 ? 18.101 -0.776 -22.145 1.00 93.94 84 PRO A O 1
ATOM 652 N N . SER A 1 85 ? 20.123 0.062 -22.673 1.00 93.44 85 SER A N 1
ATOM 653 C CA . SER A 1 85 ? 20.090 -0.374 -24.080 1.00 93.44 85 SER A CA 1
ATOM 654 C C . SER A 1 85 ? 19.805 -1.885 -24.153 1.00 93.44 85 SER A C 1
ATOM 656 O O . SER A 1 85 ? 20.430 -2.639 -23.401 1.00 93.44 85 SER A O 1
ATOM 658 N N . PRO A 1 86 ? 18.863 -2.347 -24.997 1.00 94.75 86 PRO A N 1
ATOM 659 C CA . PRO A 1 86 ? 18.264 -1.642 -26.138 1.00 94.75 86 PRO A CA 1
ATOM 660 C C . PRO A 1 86 ? 17.005 -0.799 -25.838 1.00 94.75 86 PRO A C 1
ATOM 662 O O . PRO A 1 86 ? 16.378 -0.314 -26.780 1.00 94.75 86 PRO A O 1
ATOM 665 N N . ALA A 1 87 ? 16.597 -0.617 -24.576 1.00 95.50 87 ALA A N 1
ATOM 666 C CA . ALA A 1 87 ? 15.464 0.246 -24.228 1.00 95.50 87 ALA A CA 1
ATOM 667 C C . ALA A 1 87 ? 15.820 1.746 -24.357 1.00 95.50 87 ALA A C 1
ATOM 669 O O . ALA A 1 87 ? 16.963 2.121 -24.087 1.00 95.50 87 ALA A O 1
ATOM 670 N N . PRO A 1 88 ? 14.852 2.618 -24.699 1.00 96.56 88 PRO A N 1
ATOM 671 C CA . PRO A 1 88 ? 13.455 2.306 -25.000 1.00 96.56 88 PRO A CA 1
ATOM 672 C C . PRO A 1 88 ? 13.217 1.985 -26.487 1.00 96.56 88 PRO A C 1
ATOM 674 O O . PRO A 1 88 ? 13.622 2.730 -27.374 1.00 96.56 88 PRO A O 1
ATOM 677 N N . ASN A 1 89 ? 12.483 0.908 -26.768 1.00 97.19 89 ASN A N 1
ATOM 678 C CA . ASN A 1 89 ? 11.939 0.585 -28.088 1.00 97.19 89 ASN A CA 1
ATOM 679 C C . ASN A 1 89 ? 10.588 -0.163 -27.965 1.00 97.19 89 ASN A C 1
ATOM 681 O O . ASN A 1 89 ? 10.099 -0.404 -26.859 1.00 97.19 89 ASN A O 1
ATOM 685 N N . ALA A 1 90 ? 9.961 -0.519 -29.092 1.00 96.94 90 ALA A N 1
ATOM 686 C CA . ALA A 1 90 ? 8.646 -1.173 -29.107 1.00 96.94 90 ALA A CA 1
ATOM 687 C C . ALA A 1 90 ? 8.634 -2.565 -28.435 1.00 96.94 90 ALA A C 1
ATOM 689 O O . ALA A 1 90 ? 7.682 -2.916 -27.730 1.00 96.94 90 ALA A O 1
ATOM 690 N N . GLU A 1 91 ? 9.700 -3.349 -28.597 1.00 96.69 91 GLU A N 1
ATOM 691 C CA . GLU A 1 91 ? 9.834 -4.668 -27.970 1.00 96.69 91 GLU A CA 1
ATOM 692 C C . GLU A 1 91 ? 10.005 -4.529 -26.452 1.00 96.69 91 GLU A C 1
ATOM 694 O O . GLU A 1 91 ? 9.309 -5.192 -25.676 1.00 96.69 91 GLU A O 1
ATOM 699 N N . THR A 1 92 ? 10.851 -3.596 -26.002 1.00 97.25 92 THR A N 1
ATOM 700 C CA . THR A 1 92 ? 11.049 -3.342 -24.567 1.00 97.25 92 THR A CA 1
ATOM 701 C C . THR A 1 92 ? 9.814 -2.716 -23.919 1.00 97.25 92 THR A C 1
ATOM 703 O O . THR A 1 92 ? 9.565 -2.953 -22.740 1.00 97.25 92 THR A O 1
ATOM 706 N N . ALA A 1 93 ? 8.997 -1.963 -24.668 1.00 97.19 93 ALA A N 1
ATOM 707 C CA . ALA A 1 93 ? 7.699 -1.476 -24.199 1.00 97.19 93 ALA A CA 1
ATOM 708 C C . ALA A 1 93 ? 6.702 -2.625 -23.966 1.00 97.19 93 ALA A C 1
ATOM 710 O O . ALA A 1 93 ? 5.984 -2.620 -22.965 1.00 97.19 93 ALA A O 1
ATOM 711 N N . THR A 1 94 ? 6.709 -3.642 -24.834 1.00 97.56 94 THR A N 1
ATOM 712 C CA . THR A 1 94 ? 5.902 -4.860 -24.656 1.00 97.56 94 THR A CA 1
ATOM 713 C C . THR A 1 94 ? 6.344 -5.637 -23.414 1.00 97.56 94 THR A C 1
ATOM 715 O O . THR A 1 94 ? 5.508 -6.012 -22.590 1.00 97.56 94 THR A O 1
ATOM 718 N N . LEU A 1 95 ? 7.656 -5.828 -23.226 1.00 97.81 95 LEU A N 1
ATOM 719 C CA . LEU A 1 95 ? 8.206 -6.437 -22.009 1.00 97.81 95 LEU A CA 1
ATOM 720 C C . LEU A 1 95 ? 7.821 -5.639 -20.756 1.00 97.81 95 LEU A C 1
ATOM 722 O O . LEU A 1 95 ? 7.338 -6.214 -19.784 1.00 97.81 95 LEU A O 1
ATOM 726 N N . ARG A 1 96 ? 7.967 -4.310 -20.796 1.00 97.94 96 ARG A N 1
ATOM 727 C CA . ARG A 1 96 ? 7.569 -3.413 -19.706 1.00 97.94 96 ARG A CA 1
ATOM 728 C C . ARG A 1 96 ? 6.090 -3.574 -19.341 1.00 97.94 96 ARG A C 1
ATOM 730 O O . ARG A 1 96 ? 5.767 -3.540 -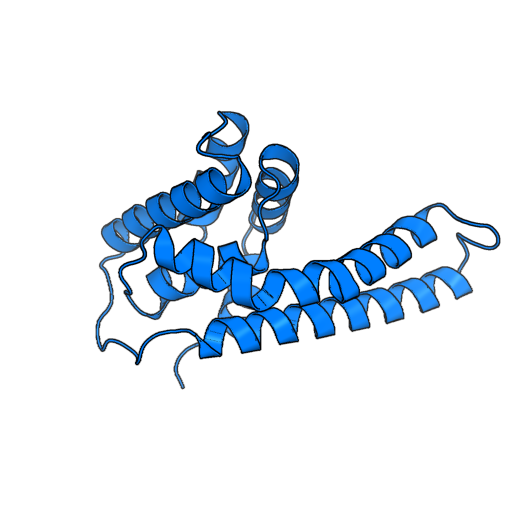18.159 1.00 97.94 96 ARG A O 1
ATOM 737 N N . GLY A 1 97 ? 5.207 -3.756 -20.326 1.00 97.88 97 GLY A N 1
ATOM 738 C CA . GLY A 1 97 ? 3.786 -4.032 -20.096 1.00 97.88 97 GLY A CA 1
ATOM 739 C C . GLY A 1 97 ? 3.541 -5.358 -19.367 1.00 97.88 97 GLY A C 1
ATOM 740 O O . GLY A 1 97 ? 2.737 -5.405 -18.444 1.00 97.88 97 GLY A O 1
ATOM 741 N N . ARG A 1 98 ? 4.283 -6.420 -19.708 1.00 98.38 98 ARG A N 1
ATOM 742 C CA . ARG A 1 98 ? 4.202 -7.714 -19.000 1.00 98.38 98 ARG A CA 1
ATOM 743 C C . ARG A 1 98 ? 4.723 -7.627 -17.567 1.00 98.38 98 ARG A C 1
ATOM 745 O O . ARG A 1 98 ? 4.115 -8.194 -16.671 1.00 98.38 98 ARG A O 1
ATOM 752 N N . ILE A 1 99 ? 5.807 -6.884 -17.344 1.00 98.19 99 ILE A N 1
ATOM 753 C CA . ILE A 1 99 ? 6.324 -6.622 -15.991 1.00 98.19 99 ILE A CA 1
ATOM 754 C C . ILE A 1 99 ? 5.314 -5.801 -15.187 1.00 98.19 99 ILE A C 1
ATOM 756 O O . ILE A 1 99 ? 5.113 -6.080 -14.016 1.00 98.19 99 ILE A O 1
ATOM 760 N N . GLN A 1 100 ? 4.644 -4.825 -15.809 1.00 97.44 100 GLN A N 1
ATOM 761 C CA . GLN A 1 100 ? 3.572 -4.078 -15.153 1.00 97.44 100 GLN A CA 1
ATOM 762 C C . GLN A 1 100 ? 2.405 -4.982 -14.745 1.00 97.44 100 GLN A C 1
ATOM 764 O O . GLN A 1 100 ? 1.885 -4.811 -13.652 1.00 97.44 100 GLN A O 1
ATOM 769 N N . ALA A 1 101 ? 1.999 -5.926 -15.598 1.00 97.75 101 ALA A N 1
ATOM 770 C CA . ALA A 1 101 ? 0.969 -6.897 -15.236 1.00 97.75 101 ALA A CA 1
ATOM 771 C C . ALA A 1 101 ? 1.415 -7.760 -14.044 1.00 97.75 101 ALA A C 1
ATOM 773 O O . ALA A 1 101 ? 0.682 -7.864 -13.073 1.00 97.75 101 ALA A O 1
ATOM 774 N N . ALA A 1 102 ? 2.653 -8.267 -14.066 1.00 98.38 102 ALA A N 1
ATOM 775 C CA . ALA A 1 102 ? 3.207 -9.033 -12.950 1.00 98.38 102 ALA A CA 1
ATOM 776 C C . ALA A 1 102 ? 3.341 -8.212 -11.651 1.00 98.38 102 ALA A C 1
ATOM 778 O O . ALA A 1 102 ? 3.153 -8.756 -10.571 1.00 98.38 102 ALA A O 1
ATOM 779 N N . GLU A 1 103 ? 3.667 -6.915 -11.737 1.00 97.44 103 GLU A N 1
ATOM 780 C CA . GLU A 1 103 ? 3.674 -6.000 -10.581 1.00 97.44 103 GLU A CA 1
ATOM 781 C C . GLU A 1 103 ? 2.272 -5.876 -9.982 1.00 97.44 103 GLU A C 1
ATOM 783 O O . GLU A 1 103 ? 2.130 -6.016 -8.775 1.00 97.44 103 GLU A O 1
ATOM 788 N N . ILE A 1 104 ? 1.246 -5.691 -10.819 1.00 96.00 104 ILE A N 1
ATOM 789 C CA . ILE A 1 104 ? -0.152 -5.611 -10.370 1.00 96.00 104 ILE A CA 1
ATOM 790 C C . ILE A 1 104 ? -0.606 -6.939 -9.751 1.00 96.00 104 ILE A C 1
ATOM 792 O O . ILE A 1 104 ? -1.242 -6.930 -8.702 1.00 96.00 104 ILE A O 1
ATOM 796 N N . ASP A 1 105 ? -0.257 -8.077 -10.354 1.00 97.94 105 ASP A N 1
ATOM 797 C CA . ASP A 1 105 ? -0.573 -9.397 -9.794 1.00 97.94 105 ASP A CA 1
ATOM 798 C C . ASP A 1 105 ? 0.106 -9.594 -8.425 1.00 97.94 105 ASP A C 1
ATOM 800 O O . ASP A 1 105 ? -0.498 -10.132 -7.498 1.00 97.94 105 ASP A O 1
ATOM 804 N N . ALA A 1 106 ? 1.347 -9.122 -8.266 1.00 97.88 106 ALA A N 1
ATOM 805 C CA . ALA A 1 106 ? 2.061 -9.173 -6.994 1.00 97.88 106 ALA A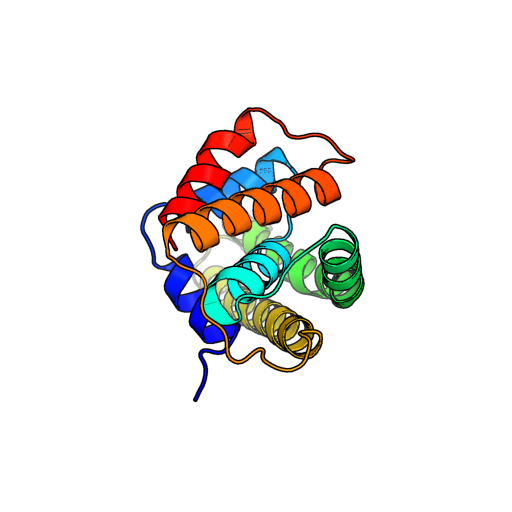 CA 1
ATOM 806 C C . ALA A 1 106 ? 1.454 -8.243 -5.928 1.00 97.88 106 ALA A C 1
ATOM 808 O O . ALA A 1 106 ? 1.403 -8.634 -4.765 1.00 97.88 106 ALA A O 1
ATOM 809 N N . GLU A 1 107 ? 0.984 -7.051 -6.309 1.00 96.88 107 GLU A N 1
ATOM 810 C CA . GLU A 1 107 ? 0.249 -6.128 -5.427 1.00 96.88 107 GLU A CA 1
ATOM 811 C C . GLU A 1 107 ? -1.121 -6.703 -5.023 1.00 96.88 107 GLU A C 1
ATOM 813 O O . GLU A 1 107 ? -1.550 -6.546 -3.884 1.00 96.88 107 GLU A O 1
ATOM 818 N N . HIS A 1 108 ? -1.801 -7.417 -5.923 1.00 97.44 108 HIS A N 1
ATOM 819 C CA . HIS A 1 108 ? -3.060 -8.093 -5.606 1.00 97.44 108 HIS A CA 1
ATOM 820 C C . HIS A 1 108 ? -2.858 -9.188 -4.549 1.00 97.44 108 HIS A C 1
ATOM 822 O O . HIS A 1 108 ? -3.642 -9.272 -3.612 1.00 97.44 108 HIS A O 1
ATOM 828 N N . ILE A 1 109 ? -1.764 -9.956 -4.627 1.00 98.31 109 ILE A N 1
ATOM 829 C CA . ILE A 1 109 ? -1.405 -10.942 -3.590 1.00 98.31 109 ILE A CA 1
ATOM 830 C C . ILE A 1 109 ? -1.193 -10.271 -2.222 1.00 98.31 109 ILE A C 1
ATOM 832 O O . ILE A 1 109 ? -1.592 -10.834 -1.200 1.00 98.31 109 ILE A O 1
ATOM 836 N N . GLU A 1 110 ? -0.596 -9.073 -2.173 1.00 98.25 110 GLU A N 1
ATOM 837 C CA . GLU A 1 110 ? -0.484 -8.308 -0.921 1.00 98.25 110 GLU A CA 1
ATOM 838 C C . GLU A 1 110 ? -1.860 -7.928 -0.379 1.00 98.25 110 GLU A C 1
ATOM 840 O O . GLU A 1 110 ? -2.113 -8.116 0.808 1.00 98.25 110 GLU A O 1
ATOM 845 N N . LEU A 1 111 ? -2.764 -7.442 -1.234 1.00 98.25 111 LEU A N 1
ATOM 846 C CA . LEU A 1 111 ? -4.125 -7.089 -0.827 1.00 98.25 111 LEU A CA 1
ATOM 847 C C . LEU A 1 111 ? -4.916 -8.317 -0.349 1.00 98.25 111 LEU A C 1
ATOM 849 O O . LEU A 1 111 ? -5.538 -8.243 0.704 1.00 98.25 111 LEU A O 1
ATOM 853 N N . ASP A 1 112 ? -4.831 -9.463 -1.024 1.00 98.00 112 ASP A N 1
ATOM 854 C CA . ASP A 1 112 ? -5.462 -10.709 -0.558 1.00 98.00 112 ASP A CA 1
ATOM 855 C C . ASP A 1 112 ? -4.910 -11.148 0.808 1.00 98.00 112 ASP A C 1
ATOM 857 O O . ASP A 1 112 ? -5.656 -11.565 1.701 1.00 98.00 112 ASP A O 1
ATOM 861 N N . THR A 1 113 ? -3.593 -11.016 0.996 1.00 98.31 113 THR A N 1
ATOM 862 C CA . THR A 1 113 ? -2.933 -11.316 2.273 1.00 98.31 113 THR A CA 1
ATOM 863 C C . THR A 1 113 ? -3.445 -10.389 3.372 1.00 98.31 113 THR A C 1
ATOM 865 O O . THR A 1 113 ? -3.841 -10.863 4.435 1.00 98.31 113 THR A O 1
ATOM 868 N N . LEU A 1 114 ? -3.505 -9.083 3.108 1.00 98.44 114 LEU A N 1
ATOM 869 C CA . LEU A 1 114 ? -4.011 -8.080 4.043 1.00 98.44 114 LEU A CA 1
ATOM 870 C C . LEU A 1 114 ? -5.496 -8.287 4.368 1.00 98.44 114 LEU A C 1
ATOM 872 O O . LEU A 1 114 ? -5.875 -8.244 5.535 1.00 98.44 114 LEU A O 1
ATOM 876 N N . GLU A 1 115 ? -6.339 -8.575 3.373 1.00 97.25 115 GLU A N 1
ATOM 877 C CA . GLU A 1 115 ? -7.761 -8.874 3.583 1.00 97.25 115 GLU A CA 1
ATOM 878 C C . GLU A 1 115 ? -7.947 -10.058 4.543 1.00 97.25 115 GLU A C 1
ATOM 880 O O . GLU A 1 115 ? -8.829 -10.019 5.403 1.00 97.25 115 GLU A O 1
ATOM 885 N N . SER A 1 116 ? -7.078 -11.073 4.460 1.00 96.38 116 SER A N 1
ATOM 886 C CA . SER A 1 116 ? -7.122 -12.243 5.345 1.00 96.38 116 SER A CA 1
ATOM 887 C C . SER A 1 116 ? -6.771 -11.950 6.812 1.00 96.38 116 SER A C 1
ATOM 889 O O . SER A 1 116 ? -7.163 -12.723 7.687 1.00 96.38 116 SER A O 1
ATOM 891 N N . LEU A 1 117 ? -6.082 -10.835 7.095 1.00 95.88 117 LEU A N 1
ATOM 892 C CA . LEU A 1 117 ? -5.773 -10.382 8.460 1.00 95.88 117 LEU A CA 1
ATOM 893 C C . LEU A 1 117 ? -6.961 -9.689 9.129 1.00 95.88 117 LEU A C 1
ATOM 895 O O . LEU A 1 117 ? -6.974 -9.521 10.348 1.00 95.88 117 LEU A O 1
ATOM 899 N N . ALA A 1 118 ? -7.951 -9.252 8.348 1.00 93.12 118 ALA A N 1
ATOM 900 C CA . ALA A 1 118 ? -9.054 -8.479 8.887 1.00 93.12 118 ALA A CA 1
ATOM 901 C C . ALA A 1 118 ? -9.844 -9.302 9.920 1.00 93.12 118 ALA A C 1
ATOM 903 O O . ALA A 1 118 ? -10.194 -10.461 9.659 1.00 93.12 118 ALA A O 1
ATOM 904 N N . PRO A 1 119 ? -10.200 -8.713 11.077 1.00 89.06 119 PRO A N 1
ATOM 905 C CA . PRO A 1 119 ? -11.017 -9.401 12.068 1.00 89.06 119 PRO A CA 1
ATOM 906 C C . PRO A 1 119 ? -12.386 -9.759 11.471 1.00 89.06 119 PRO A C 1
ATOM 908 O O . PRO A 1 119 ? -12.799 -9.141 10.487 1.00 89.06 119 PRO A O 1
ATOM 911 N N . PRO A 1 120 ? -13.138 -10.717 12.042 1.00 86.06 120 PRO A N 1
ATOM 912 C CA . PRO A 1 120 ? -14.477 -11.065 11.566 1.00 86.06 120 PRO A CA 1
ATOM 913 C C . PRO A 1 120 ? -15.364 -9.832 11.372 1.00 86.06 120 PRO A C 1
ATOM 915 O O . PRO A 1 120 ? -15.330 -8.907 12.179 1.00 86.06 120 PRO A O 1
ATOM 918 N N . ALA A 1 121 ? -16.150 -9.820 10.291 1.00 78.62 121 ALA A N 1
ATOM 919 C CA . ALA A 1 121 ? -16.900 -8.633 9.892 1.00 78.62 121 ALA A CA 1
ATOM 920 C C . ALA A 1 121 ? -17.838 -8.172 11.008 1.00 78.62 121 ALA A C 1
ATOM 922 O O . ALA A 1 121 ? -18.683 -8.938 11.483 1.00 78.62 121 ALA A O 1
ATOM 923 N N . SER A 1 122 ? -17.703 -6.906 11.397 1.00 75.19 122 SER A N 1
ATOM 924 C CA . SER A 1 122 ? -18.683 -6.260 12.253 1.00 75.19 122 SER A CA 1
ATOM 925 C C . SER A 1 122 ? -19.949 -5.971 11.432 1.00 75.19 122 SER A C 1
ATOM 927 O O . SER A 1 122 ? -19.891 -5.734 10.227 1.00 75.19 122 SER A O 1
ATOM 929 N N . SER A 1 123 ? -21.127 -6.039 12.053 1.00 68.50 123 SER A N 1
ATOM 930 C CA . SER A 1 123 ? -22.406 -5.772 11.364 1.00 68.50 123 SER A CA 1
ATOM 931 C C . SER A 1 123 ? -22.772 -4.279 11.338 1.00 68.50 123 SER A C 1
ATOM 933 O O . SER A 1 123 ? -23.948 -3.938 11.228 1.00 68.50 123 SER A O 1
ATOM 935 N N . GLY A 1 124 ? -21.788 -3.393 11.506 1.00 79.50 124 GLY A N 1
ATOM 936 C CA . GLY A 1 124 ? -21.989 -1.954 11.642 1.00 79.50 124 GLY A CA 1
ATOM 937 C C . GLY A 1 124 ? -21.664 -1.168 10.375 1.00 79.50 124 GLY A C 1
ATOM 938 O O . GLY A 1 124 ? -20.925 -1.614 9.506 1.00 79.50 124 GLY A O 1
ATOM 939 N N . SER A 1 125 ? -22.201 0.046 10.307 1.00 86.69 125 SER A N 1
ATOM 940 C CA . SER A 1 125 ? -21.763 1.090 9.382 1.00 86.69 125 SER A CA 1
ATOM 941 C C . SER A 1 125 ? -21.584 2.376 10.175 1.00 86.69 125 SER A C 1
ATOM 943 O O . SER A 1 125 ? -22.458 2.718 10.976 1.00 86.69 125 SER A O 1
ATOM 945 N N . LEU A 1 126 ? -20.496 3.100 9.936 1.00 89.00 126 LEU A N 1
ATOM 946 C CA . LEU A 1 126 ? -20.301 4.422 10.523 1.00 89.00 126 LEU A CA 1
ATOM 947 C C . LEU A 1 126 ? -21.117 5.471 9.743 1.00 89.00 126 LEU A C 1
ATOM 949 O O . LEU A 1 126 ? -21.195 5.391 8.513 1.00 89.00 126 LEU A O 1
ATOM 953 N N . PRO A 1 127 ? -21.707 6.476 10.416 1.00 94.94 127 PRO A N 1
ATOM 954 C CA . PRO A 1 127 ? -22.166 7.696 9.758 1.00 94.94 127 PRO A CA 1
ATOM 955 C C . PRO A 1 127 ? -21.042 8.321 8.921 1.00 94.94 127 PRO A C 1
ATOM 957 O O . PRO A 1 127 ? -19.875 8.246 9.297 1.00 94.94 127 PRO A O 1
ATOM 960 N N . GLN A 1 128 ? -21.381 8.971 7.805 1.00 93.06 128 GLN A N 1
ATOM 961 C CA . GLN A 1 128 ? -20.383 9.457 6.841 1.00 93.06 128 GLN A CA 1
ATOM 962 C C . GLN A 1 128 ? -19.326 10.385 7.466 1.00 93.06 128 GLN A C 1
ATOM 964 O O . GLN A 1 128 ? -18.139 10.230 7.187 1.00 93.06 128 GLN A O 1
ATOM 969 N N . ASP A 1 129 ? -19.734 11.312 8.335 1.00 95.31 129 ASP A N 1
ATOM 970 C CA . ASP A 1 129 ? -18.808 12.244 8.990 1.00 95.31 129 ASP A CA 1
ATOM 971 C C . ASP A 1 129 ? -17.856 11.533 9.965 1.00 95.31 129 ASP A C 1
ATOM 973 O O . ASP A 1 129 ? -16.675 11.872 10.053 1.00 95.31 129 ASP A O 1
ATOM 977 N N . GLU A 1 130 ? -18.353 10.512 10.667 1.00 96.25 130 GLU A N 1
ATOM 978 C CA . GLU A 1 130 ? -17.552 9.690 11.576 1.00 96.25 130 GLU A CA 1
ATOM 979 C C . GLU A 1 130 ? -16.575 8.814 10.787 1.00 96.25 130 GLU A C 1
ATOM 981 O O . GLU A 1 130 ? -15.386 8.809 11.082 1.00 96.25 130 GLU A O 1
ATOM 986 N N . MET A 1 131 ? -17.039 8.177 9.709 1.00 96.56 131 MET A N 1
ATOM 987 C CA . MET A 1 131 ? -16.205 7.400 8.789 1.00 96.56 131 MET A CA 1
ATOM 988 C C . MET A 1 131 ? -15.060 8.240 8.211 1.00 96.56 131 MET A C 1
ATOM 990 O O . MET A 1 131 ? -13.913 7.804 8.250 1.00 96.56 131 MET A O 1
ATOM 994 N N . LYS A 1 132 ? -15.333 9.469 7.748 1.00 97.12 132 LYS A N 1
ATOM 995 C CA . LYS A 1 132 ? -14.288 10.386 7.261 1.00 97.12 132 LYS A CA 1
ATOM 996 C C . LYS A 1 132 ? -13.323 10.804 8.372 1.00 97.12 132 LYS A C 1
ATOM 998 O O . LYS A 1 132 ? -12.116 10.884 8.139 1.00 97.12 132 LYS A O 1
ATOM 1003 N N . SER A 1 133 ? -13.829 11.059 9.580 1.00 97.62 133 SER A N 1
ATOM 1004 C CA . SER A 1 133 ? -12.983 11.381 10.734 1.00 97.62 133 SER A CA 1
ATOM 1005 C C . SER A 1 133 ? -12.037 10.227 11.080 1.00 97.62 133 SER A C 1
ATOM 1007 O O . SER A 1 133 ? -10.834 10.449 11.226 1.00 97.62 133 SER A O 1
ATOM 1009 N N . GLU A 1 134 ? -12.552 8.999 11.143 1.00 98.00 134 GLU A N 1
ATOM 1010 C CA . GLU A 1 134 ? -11.756 7.801 11.413 1.00 98.00 134 GLU A CA 1
ATOM 1011 C C . GLU A 1 134 ? -10.788 7.489 10.268 1.00 98.00 134 GLU A C 1
ATOM 1013 O O . GLU A 1 134 ? -9.620 7.206 10.521 1.00 98.00 134 GLU A O 1
ATOM 1018 N N . ALA A 1 135 ? -11.204 7.639 9.008 1.00 97.88 135 ALA A N 1
ATOM 1019 C CA . ALA A 1 135 ? -10.337 7.439 7.849 1.00 97.88 135 ALA A CA 1
ATOM 1020 C C . ALA A 1 135 ? -9.139 8.397 7.860 1.00 97.88 135 ALA A C 1
ATOM 1022 O O . ALA A 1 135 ? -8.003 7.972 7.644 1.00 97.88 135 ALA A O 1
ATOM 1023 N N . ARG A 1 136 ? -9.364 9.677 8.186 1.00 98.38 136 ARG A N 1
ATOM 1024 C CA . ARG A 1 136 ? -8.280 10.647 8.382 1.00 98.38 136 ARG A CA 1
ATOM 1025 C C . ARG A 1 136 ? -7.323 10.197 9.487 1.00 98.38 136 ARG A C 1
ATOM 1027 O O . ARG A 1 136 ? -6.114 10.232 9.271 1.00 98.38 136 ARG A O 1
ATOM 1034 N N . LYS A 1 137 ? -7.833 9.765 10.646 1.00 98.31 137 LYS A N 1
ATOM 1035 C CA . LYS A 1 137 ? -6.990 9.265 11.749 1.00 98.31 137 LYS A CA 1
ATOM 1036 C C . LYS A 1 137 ? -6.184 8.036 11.322 1.00 98.31 137 LYS A C 1
ATOM 1038 O O . LYS A 1 137 ? -4.986 7.986 11.582 1.00 98.31 137 LYS A O 1
ATOM 1043 N N . GLY A 1 138 ? -6.807 7.087 10.622 1.00 98.38 138 GLY A N 1
ATOM 1044 C CA . GLY A 1 138 ? -6.146 5.901 10.074 1.00 98.38 138 GLY A CA 1
ATOM 1045 C C . GLY A 1 138 ? -5.022 6.255 9.097 1.00 98.38 138 GLY A C 1
ATOM 1046 O O . GLY A 1 138 ? -3.919 5.727 9.206 1.00 98.38 138 GLY A O 1
ATOM 1047 N N . LEU A 1 139 ? -5.252 7.217 8.201 1.00 98.50 139 LEU A N 1
ATOM 1048 C CA . LEU A 1 139 ? -4.217 7.733 7.299 1.00 98.50 139 LEU A CA 1
ATOM 1049 C C . LEU A 1 139 ? -3.059 8.392 8.057 1.00 98.50 139 LEU A C 1
ATOM 1051 O O . LEU A 1 139 ? -1.897 8.166 7.726 1.00 98.50 139 LEU A O 1
ATOM 1055 N N . GLU A 1 140 ? -3.354 9.187 9.085 1.00 98.50 140 GLU A N 1
ATOM 1056 C CA . GLU A 1 140 ? -2.326 9.794 9.935 1.00 98.50 140 GLU A CA 1
ATOM 1057 C C . GLU A 1 140 ? -1.513 8.732 10.695 1.00 98.50 140 GLU A C 1
ATOM 1059 O O . GLU A 1 140 ? -0.298 8.887 10.821 1.00 98.50 140 GLU A O 1
ATOM 1064 N N . LEU A 1 141 ? -2.139 7.639 11.151 1.00 98.56 141 LEU A N 1
ATOM 1065 C CA . LEU A 1 141 ? -1.438 6.496 11.751 1.00 98.56 141 LEU A CA 1
ATOM 1066 C C . LEU A 1 141 ? -0.478 5.839 10.756 1.00 98.56 141 LEU A C 1
ATOM 1068 O O . LEU A 1 141 ? 0.688 5.633 11.093 1.00 98.56 141 LEU A O 1
ATOM 1072 N N . VAL A 1 142 ? -0.936 5.571 9.529 1.00 98.50 142 VAL A N 1
ATOM 1073 C CA . VAL A 1 142 ? -0.101 4.987 8.467 1.00 98.50 142 VAL A CA 1
ATOM 1074 C C . VAL A 1 142 ? 1.087 5.890 8.146 1.00 98.50 142 VAL A C 1
ATOM 1076 O O . VAL A 1 142 ? 2.226 5.426 8.132 1.00 98.50 142 VAL A O 1
ATOM 1079 N N . VAL A 1 143 ? 0.858 7.193 7.949 1.00 98.50 143 VAL A N 1
ATOM 1080 C CA . VAL A 1 143 ? 1.956 8.134 7.683 1.00 98.50 143 VAL A CA 1
ATOM 1081 C C . VAL A 1 143 ? 2.949 8.149 8.836 1.00 98.50 143 VAL A C 1
ATOM 1083 O O . VAL A 1 143 ? 4.149 8.058 8.598 1.00 98.50 143 VAL A O 1
ATOM 1086 N N . ARG A 1 144 ? 2.475 8.235 10.083 1.00 98.38 144 ARG A N 1
ATOM 1087 C CA . ARG A 1 144 ? 3.362 8.251 11.251 1.00 98.38 144 ARG A CA 1
ATOM 1088 C C . ARG A 1 144 ? 4.170 6.970 11.369 1.00 98.38 144 ARG A C 1
ATOM 1090 O O . ARG A 1 144 ? 5.336 7.056 11.732 1.00 98.38 144 ARG A O 1
ATOM 1097 N N . PHE A 1 145 ? 3.593 5.815 11.059 1.00 98.38 145 PHE A N 1
ATOM 1098 C CA . PHE A 1 145 ? 4.324 4.553 11.072 1.00 98.38 145 PHE A CA 1
ATOM 1099 C C . PHE A 1 145 ? 5.525 4.595 10.112 1.00 98.38 145 PHE A C 1
ATOM 1101 O O . PHE A 1 145 ? 6.662 4.418 10.547 1.00 98.38 145 PHE A O 1
ATOM 1108 N N . TYR A 1 146 ? 5.306 4.946 8.840 1.00 97.81 146 TYR A N 1
ATOM 1109 C CA . TYR A 1 146 ? 6.383 4.982 7.840 1.00 97.81 146 TYR A CA 1
ATOM 1110 C C . TYR A 1 146 ? 7.348 6.168 7.999 1.00 97.81 146 TYR A C 1
ATOM 1112 O O . TYR A 1 146 ? 8.539 6.044 7.717 1.00 97.81 146 TYR A O 1
ATOM 1120 N N . ALA A 1 147 ? 6.875 7.305 8.513 1.00 96.62 147 ALA A N 1
ATOM 1121 C CA . ALA A 1 147 ? 7.676 8.512 8.717 1.00 96.62 147 ALA A CA 1
ATOM 1122 C C . ALA A 1 147 ? 8.355 8.586 10.102 1.00 96.62 147 ALA A C 1
ATOM 1124 O O . ALA A 1 147 ? 8.761 9.670 10.531 1.00 96.62 147 ALA A O 1
ATOM 1125 N N . GLY A 1 148 ? 8.456 7.475 10.841 1.00 95.75 148 GLY A N 1
ATOM 1126 C CA . GLY A 1 148 ? 9.151 7.434 12.136 1.00 95.75 148 GLY A CA 1
ATOM 1127 C C . GLY A 1 148 ? 8.508 8.313 13.219 1.00 95.75 148 GLY A C 1
ATOM 1128 O O . GLY A 1 148 ? 9.198 8.936 14.023 1.00 95.75 148 GLY A O 1
ATOM 1129 N N . GLY A 1 149 ? 7.180 8.406 13.216 1.00 95.19 149 GLY A N 1
ATOM 1130 C CA . GLY A 1 149 ? 6.354 9.184 14.143 1.00 95.19 149 GLY A CA 1
ATOM 1131 C C . GLY A 1 149 ? 6.007 10.596 13.659 1.00 95.19 149 GLY A C 1
ATOM 1132 O O . GLY A 1 149 ? 5.112 11.236 14.226 1.00 95.19 149 GLY A O 1
ATOM 1133 N N . ALA A 1 150 ? 6.668 11.086 12.607 1.00 95.81 150 ALA A N 1
ATOM 1134 C CA . ALA A 1 150 ? 6.410 12.406 12.046 1.00 95.81 150 ALA A CA 1
ATOM 1135 C C . ALA A 1 150 ? 5.103 12.452 11.236 1.00 95.81 150 ALA A C 1
ATOM 1137 O O . ALA A 1 150 ? 4.633 11.449 10.708 1.00 95.81 150 ALA A O 1
ATOM 1138 N N . LEU A 1 151 ? 4.531 13.651 11.110 1.00 96.44 151 LEU A N 1
ATOM 1139 C CA . LEU A 1 151 ? 3.431 13.934 10.189 1.00 96.44 151 LEU A CA 1
ATOM 1140 C C . LEU A 1 151 ? 3.798 15.194 9.388 1.00 96.44 151 LEU A C 1
ATOM 1142 O O . LEU A 1 151 ? 3.482 16.296 9.833 1.00 96.44 151 LEU A O 1
ATOM 1146 N N . PRO A 1 152 ? 4.550 15.058 8.280 1.00 94.69 152 PRO A N 1
ATOM 1147 C CA . PRO A 1 152 ? 5.020 16.204 7.501 1.00 94.69 152 PRO A CA 1
ATOM 1148 C C . PRO A 1 152 ? 3.864 17.023 6.911 1.00 94.69 152 PRO A C 1
ATOM 1150 O O . PRO A 1 152 ? 2.888 16.454 6.432 1.00 94.69 152 PRO A O 1
ATOM 1153 N N . ASP A 1 153 ? 3.994 18.349 6.828 1.00 96.31 153 ASP A N 1
ATOM 1154 C CA . ASP A 1 153 ? 2.940 19.202 6.246 1.00 96.31 153 ASP A CA 1
ATOM 1155 C C . ASP A 1 153 ? 2.592 18.821 4.795 1.00 96.31 153 ASP A C 1
ATOM 1157 O O . ASP A 1 153 ? 1.454 18.984 4.348 1.00 96.31 153 ASP A O 1
ATOM 1161 N N . THR A 1 154 ? 3.552 18.247 4.063 1.00 95.69 154 THR A N 1
ATOM 1162 C CA . THR A 1 154 ? 3.371 17.780 2.682 1.00 95.69 154 THR A CA 1
ATOM 1163 C C . THR A 1 154 ? 2.340 16.660 2.549 1.00 95.69 154 THR A C 1
ATOM 1165 O O . THR A 1 154 ? 1.786 16.482 1.464 1.00 95.69 154 THR A O 1
ATOM 1168 N N . VAL A 1 155 ? 2.024 15.936 3.630 1.00 96.75 155 VAL A N 1
ATOM 1169 C CA . VAL A 1 155 ? 1.022 14.861 3.608 1.00 96.75 155 VAL A CA 1
ATOM 1170 C C . VAL A 1 155 ? -0.404 15.349 3.874 1.00 96.75 155 VAL A C 1
ATOM 1172 O O . VAL A 1 155 ? -1.350 14.619 3.586 1.00 96.75 155 VAL A O 1
ATOM 1175 N N . ILE A 1 156 ? -0.601 16.585 4.353 1.00 97.06 156 ILE A N 1
ATOM 1176 C CA . ILE A 1 156 ? -1.927 17.105 4.739 1.00 97.06 156 ILE A CA 1
ATOM 1177 C C . ILE A 1 156 ? -2.899 17.115 3.549 1.00 97.06 156 ILE A C 1
ATOM 1179 O O . ILE A 1 156 ? -4.040 16.666 3.674 1.00 97.06 156 ILE A O 1
ATOM 1183 N N . GLY A 1 157 ? -2.449 17.614 2.394 1.00 97.62 157 GLY A N 1
ATOM 1184 C CA . GLY A 1 157 ? -3.249 17.662 1.165 1.00 97.62 157 GLY A CA 1
ATOM 1185 C C . GLY A 1 157 ? -3.618 16.269 0.635 1.00 97.62 157 GLY A C 1
ATOM 1186 O O . GLY A 1 157 ? -4.802 16.008 0.396 1.00 97.62 157 GLY A O 1
ATOM 1187 N N . PRO A 1 158 ? -2.645 15.351 0.489 1.00 97.75 158 PRO A N 1
ATOM 1188 C CA . PRO A 1 158 ? -2.920 13.959 0.151 1.00 97.75 158 PRO A CA 1
ATOM 1189 C C . PRO A 1 158 ? -3.891 13.254 1.110 1.00 97.75 158 PRO A C 1
ATOM 1191 O O . PRO A 1 158 ? -4.844 12.634 0.643 1.00 97.75 158 PRO A O 1
ATOM 1194 N N . ILE A 1 159 ? -3.727 13.403 2.432 1.00 98.06 159 ILE A N 1
ATOM 1195 C CA . ILE A 1 159 ? -4.649 12.827 3.431 1.00 98.06 159 ILE A CA 1
ATOM 1196 C C . ILE A 1 159 ? -6.070 13.364 3.234 1.00 98.06 159 ILE A C 1
ATOM 1198 O O . ILE A 1 159 ? -7.026 12.589 3.220 1.00 98.06 159 ILE A O 1
ATOM 1202 N N . ALA A 1 160 ? -6.221 14.680 3.053 1.00 97.81 160 ALA A N 1
ATOM 1203 C CA . ALA A 1 160 ? -7.526 15.289 2.812 1.00 97.81 160 ALA A CA 1
ATOM 1204 C C . ALA A 1 160 ? -8.176 14.742 1.531 1.00 97.81 160 ALA A C 1
ATOM 1206 O O . ALA A 1 160 ? -9.347 14.384 1.545 1.00 97.81 160 ALA A O 1
ATOM 1207 N N . THR A 1 161 ? -7.401 14.603 0.453 1.00 97.94 161 THR A N 1
ATOM 1208 C CA . THR A 1 161 ? -7.889 14.062 -0.826 1.00 97.94 161 THR A CA 1
ATOM 1209 C C . THR A 1 161 ? -8.394 12.629 -0.675 1.00 97.94 161 THR A C 1
ATOM 1211 O O . THR A 1 161 ? -9.481 12.317 -1.150 1.00 97.94 161 THR A O 1
ATOM 1214 N N . LEU A 1 162 ? -7.636 11.766 0.008 1.00 97.19 162 LEU A N 1
ATOM 1215 C CA . LEU A 1 162 ? -8.033 10.374 0.239 1.00 97.19 162 LEU A CA 1
ATOM 1216 C C . LEU A 1 162 ? -9.261 10.266 1.146 1.00 97.19 162 LEU A C 1
ATOM 1218 O O . LEU A 1 162 ? -10.121 9.436 0.890 1.00 97.19 162 LEU A O 1
ATOM 1222 N N . THR A 1 163 ? -9.370 11.130 2.157 1.00 97.00 163 THR A N 1
ATOM 1223 C CA . THR A 1 163 ? -10.531 11.166 3.061 1.00 97.00 163 THR A CA 1
ATOM 1224 C C . THR A 1 163 ? -11.804 11.611 2.333 1.00 97.00 163 THR A C 1
ATOM 1226 O O . THR A 1 163 ? -12.867 11.029 2.523 1.00 97.00 163 THR A O 1
ATOM 1229 N N . GLU A 1 164 ? -11.714 12.638 1.481 1.00 96.50 164 GLU A N 1
ATOM 1230 C CA . GLU A 1 164 ? -12.859 13.109 0.689 1.00 96.50 164 GLU A CA 1
ATOM 1231 C C . GLU A 1 164 ? -13.263 12.134 -0.414 1.00 96.50 164 GLU A C 1
ATOM 1233 O O . GLU A 1 164 ? -14.414 12.125 -0.850 1.00 96.50 164 GLU A O 1
ATOM 1238 N N . ALA A 1 165 ? -12.323 11.300 -0.848 1.00 94.12 165 ALA A N 1
ATOM 1239 C CA . ALA A 1 165 ? -12.559 10.238 -1.801 1.00 94.12 165 ALA A CA 1
ATOM 1240 C C . ALA A 1 165 ? -13.170 8.980 -1.167 1.00 94.12 165 ALA A C 1
ATOM 1242 O O . ALA A 1 165 ? -13.126 7.948 -1.824 1.00 94.12 165 ALA A O 1
ATOM 1243 N N . LEU A 1 166 ? -13.757 9.029 0.034 1.00 91.25 166 LEU A N 1
ATOM 1244 C CA . LEU A 1 166 ? -14.561 7.950 0.632 1.00 91.25 166 LEU A CA 1
ATOM 1245 C C . LEU A 1 166 ? -16.042 8.332 0.657 1.00 91.25 166 LEU A C 1
ATOM 1247 O O . LEU A 1 166 ? -16.806 7.573 0.014 1.00 91.25 166 LEU A O 1
#

Organism: NCBI:txid2282655

Radius of gyration: 16.76 Å; chains: 1; bounding box: 42×31×45 Å

InterPro domains:
  IPR012659 Conserved hypothetical protein CHP02444 [PF09523] (5-114)
  IPR012659 Conserved hypothetical protein CHP02444 [TIGR02444] (4-117)

Secondary structure (DSSP, 8-state):
-PPPHHHHHHHHHTSTTHHHHHHHHHHHH---HHHHHHHHHHHHHH-----HHHHHHHHHHHHHHIIIIIHHHHHHHHHTTT-STT-SSHHHHHHHHHHHHHHHHHHHHHHHHHHHHSPSPPS----HHHHHHHHHHHHHHHHHHHTTT---GGGHHHHHHHHHT-

Foldseek 3Di:
DFQALVNQLVLLCPDPCLVVLLVLLCVPQVFDPLLLSLLLCCCARQVDQDDLVLSVVLCVQCVVLCVPFLVVLVVLLVQLCPDDPVHDDPVSVVVSVVSVVSNVVSSVVSSVSSSVPRDPGDPDHDDLVVSLVSSLVSNQSRSCVRNVNDDDPSSPVSSNSSSVSD

pLDDT: mean 95.46, std 5.38, range [52.28, 98.62]